Protein AF-A0A2X3KKK7-F1 (afdb_monomer)

Radius of gyration: 32.78 Å; Cα contacts (8 Å, |Δi|>4): 270; chains: 1; bounding box: 48×43×128 Å

Solvent-accessible surface area (backbone atoms only — not comparable to full-atom values): 9686 Å² total; per-residue (Å²): 120,70,67,61,58,52,52,48,53,51,52,54,58,62,66,68,68,69,80,82,68,62,16,42,80,75,47,79,47,76,49,66,32,59,56,42,27,38,41,38,37,32,24,51,40,74,70,54,68,51,72,47,74,81,45,59,38,30,39,38,38,39,32,42,29,73,78,80,76,85,75,61,64,41,78,51,80,80,80,34,28,47,37,33,39,30,76,43,80,49,92,48,93,51,28,36,25,39,32,41,36,36,69,49,48,48,51,76,46,75,44,82,46,73,60,89,77,38,26,35,40,39,36,40,34,36,46,75,63,80,78,77,78,78,78,78,80,80,76,77,77,73,79,79,81,80,79,87,81,84,88,87,79,92,81,89,84,90,81,89,135

Nearest PDB structures (foldseek):
  3jc8-assembly1_Qa  TM=6.483E-01  e=7.050E-03  Myxococcus xanthus DK 1622
  8ojh-assembly1_B  TM=1.768E-01  e=1.386E+00  Homo sapiens
  5hxb-assembly2_C  TM=1.717E-01  e=1.621E+00  Homo sapiens
  9dqd-assembly1_A  TM=1.739E-01  e=1.998E+00  Homo sapiens
  8u15-assembly1_A  TM=1.816E-01  e=4.378E+00  Homo sapiens

pLDDT: mean 80.87, std 17.12, range [36.28, 96.44]

Foldseek 3Di:
DVVVVVVVVVVVVVVPPDPPDAWDWDDWDWDWALFKIKIKTKTQADKDKDKDDPDLFKIKIKTQAADDDPPPFDADDDRTQWGTKHWDDHPDRRITMIMTGGPAGWDWDWDWDDDPRMIMIMIMIGHPDDDDPPDDPPPPPPPPPDDDDDDDDDDDDDDDD

Organism: Escherichia coli (NCBI:txid562)

Structure (mmCIF, N/CA/C/O backbone):
data_AF-A0A2X3KKK7-F1
#
_entry.id   AF-A0A2X3KKK7-F1
#
loop_
_atom_site.group_PDB
_atom_site.id
_atom_site.type_symbol
_atom_site.label_atom_id
_atom_site.label_alt_id
_atom_site.label_comp_id
_atom_site.label_asym_id
_atom_site.label_entity_id
_atom_site.label_seq_id
_atom_site.pdbx_PDB_ins_code
_atom_site.Cartn_x
_atom_site.Cartn_y
_atom_site.Cartn_z
_atom_site.occupancy
_atom_site.B_iso_or_equiv
_atom_site.auth_seq_id
_atom_site.auth_comp_id
_atom_site.auth_asym_id
_atom_site.auth_atom_id
_atom_site.pdbx_PDB_model_num
ATOM 1 N N . MET A 1 1 ? 35.515 6.451 -47.387 1.00 58.66 1 MET A N 1
ATOM 2 C CA . MET A 1 1 ? 35.405 7.059 -46.036 1.00 58.66 1 MET A CA 1
ATOM 3 C C . MET A 1 1 ? 34.060 6.780 -45.343 1.00 58.66 1 MET A C 1
ATOM 5 O O . MET A 1 1 ? 34.062 6.474 -44.158 1.00 58.66 1 MET A O 1
ATOM 9 N N . MET A 1 2 ? 32.928 6.824 -46.064 1.00 58.50 2 MET A N 1
ATOM 10 C CA . MET A 1 2 ? 31.555 6.777 -45.510 1.00 58.50 2 MET A CA 1
ATOM 11 C C . MET A 1 2 ? 31.210 5.557 -44.626 1.00 58.50 2 MET A C 1
ATOM 13 O O . MET A 1 2 ? 30.468 5.685 -43.657 1.00 58.50 2 MET A O 1
ATOM 17 N N . TYR A 1 3 ? 31.771 4.378 -44.912 1.00 58.69 3 TYR A N 1
ATOM 18 C CA . TYR A 1 3 ? 31.469 3.141 -44.177 1.00 58.69 3 TYR A CA 1
ATOM 19 C C . TYR A 1 3 ? 32.027 3.109 -42.747 1.00 58.69 3 TYR A C 1
ATOM 21 O O . TYR A 1 3 ? 31.454 2.449 -41.887 1.00 58.69 3 TYR A O 1
ATOM 29 N N . ARG A 1 4 ? 33.106 3.853 -42.461 1.00 62.50 4 ARG A N 1
ATOM 30 C CA . ARG A 1 4 ? 33.692 3.908 -41.110 1.00 62.50 4 ARG A CA 1
ATOM 31 C C . ARG A 1 4 ? 32.858 4.757 -40.156 1.00 62.50 4 ARG A C 1
ATOM 33 O O . ARG A 1 4 ? 32.626 4.340 -39.030 1.00 62.50 4 ARG A O 1
ATOM 40 N N . ILE A 1 5 ? 32.325 5.873 -40.652 1.00 67.56 5 ILE A N 1
ATOM 41 C CA . ILE A 1 5 ? 31.393 6.736 -39.913 1.00 67.56 5 ILE A CA 1
ATOM 42 C C . ILE A 1 5 ? 30.062 6.008 -39.690 1.00 67.56 5 ILE A C 1
ATOM 44 O O . ILE A 1 5 ? 29.510 6.056 -38.595 1.00 67.56 5 ILE A O 1
ATOM 48 N N . ARG A 1 6 ? 29.576 5.264 -40.695 1.00 63.09 6 ARG A N 1
ATOM 49 C CA . ARG A 1 6 ? 28.338 4.480 -40.576 1.00 63.09 6 ARG A CA 1
ATOM 50 C C . ARG A 1 6 ? 28.458 3.338 -39.559 1.00 63.09 6 ARG A C 1
ATOM 52 O O . ARG A 1 6 ? 27.537 3.150 -38.776 1.00 63.09 6 ARG A O 1
ATOM 59 N N . ASN A 1 7 ? 29.596 2.640 -39.506 1.00 64.75 7 ASN A N 1
ATOM 60 C CA . ASN A 1 7 ? 29.854 1.637 -38.464 1.00 64.75 7 ASN A CA 1
ATOM 61 C C . ASN A 1 7 ? 29.963 2.252 -37.065 1.00 64.75 7 ASN A C 1
ATOM 63 O O . ASN A 1 7 ? 29.501 1.648 -36.104 1.00 64.75 7 ASN A O 1
ATOM 67 N N . TRP A 1 8 ? 30.557 3.442 -36.947 1.00 75.50 8 TRP A N 1
ATOM 68 C CA . TRP A 1 8 ? 30.652 4.139 -35.666 1.00 75.50 8 TRP A CA 1
ATOM 69 C C . TRP A 1 8 ? 29.281 4.579 -35.172 1.00 75.50 8 TRP A C 1
ATOM 71 O O . TRP A 1 8 ? 28.970 4.314 -34.024 1.00 75.50 8 TRP A O 1
ATOM 81 N N . LEU A 1 9 ? 28.435 5.134 -36.045 1.00 75.00 9 LEU A N 1
ATOM 82 C CA . LEU A 1 9 ? 27.058 5.511 -35.713 1.00 75.00 9 LEU A CA 1
ATOM 83 C C . LEU A 1 9 ? 26.212 4.322 -35.243 1.00 75.00 9 LEU A C 1
ATOM 85 O O . LEU A 1 9 ? 25.443 4.466 -34.300 1.00 75.00 9 LEU A O 1
ATOM 89 N N . VAL A 1 10 ? 26.361 3.147 -35.861 1.00 76.44 10 VAL A N 1
ATOM 90 C CA . VAL A 1 10 ? 25.667 1.925 -35.413 1.00 76.44 10 VAL A CA 1
ATOM 91 C C . VAL A 1 10 ? 26.209 1.448 -34.062 1.00 76.44 10 VAL A C 1
ATOM 93 O O . VAL A 1 10 ? 25.429 1.037 -33.207 1.00 76.44 10 VAL A O 1
ATOM 96 N N . ALA A 1 11 ? 27.522 1.550 -33.833 1.00 73.06 11 ALA A N 1
ATOM 97 C CA . ALA A 1 11 ? 28.133 1.199 -32.553 1.00 73.06 11 ALA A CA 1
ATOM 98 C C . ALA A 1 11 ? 27.695 2.142 -31.417 1.00 73.06 11 ALA A C 1
ATOM 100 O O . ALA A 1 11 ? 27.370 1.661 -30.334 1.00 73.06 11 ALA A O 1
ATOM 101 N N . THR A 1 12 ? 27.613 3.459 -31.652 1.00 71.81 12 THR A N 1
ATOM 102 C CA . THR A 1 12 ? 27.050 4.394 -30.664 1.00 71.81 12 THR A CA 1
ATOM 103 C C . THR A 1 12 ? 25.557 4.170 -30.464 1.00 71.81 12 THR A C 1
ATOM 105 O O . THR A 1 12 ? 25.108 4.181 -29.325 1.00 71.81 12 THR A O 1
ATOM 108 N N . LEU A 1 13 ? 24.787 3.907 -31.524 1.00 74.50 13 LEU A N 1
ATOM 109 C CA . LEU A 1 13 ? 23.347 3.654 -31.413 1.00 74.50 13 LEU A CA 1
ATOM 110 C C . LEU A 1 13 ? 23.035 2.396 -30.583 1.00 74.50 13 LEU A C 1
ATOM 112 O O . LEU A 1 13 ? 22.111 2.420 -29.778 1.00 74.50 13 LEU A O 1
ATOM 116 N N . LEU A 1 14 ? 23.834 1.331 -30.720 1.00 69.31 14 LEU A N 1
ATOM 117 C CA . LEU A 1 14 ? 23.723 0.125 -29.889 1.00 69.31 14 LEU A CA 1
ATOM 118 C C . LEU A 1 14 ? 24.164 0.364 -28.435 1.00 69.31 14 LEU A C 1
ATOM 120 O O . LEU A 1 14 ? 23.621 -0.268 -27.532 1.00 69.31 14 LEU A O 1
ATOM 124 N N . LEU A 1 15 ? 25.096 1.296 -28.189 1.00 66.62 15 LEU A N 1
ATOM 125 C CA . LEU A 1 15 ? 25.508 1.683 -26.833 1.00 66.62 15 LEU A CA 1
ATOM 126 C C . LEU A 1 15 ? 24.421 2.460 -26.066 1.00 66.62 15 LEU A C 1
ATO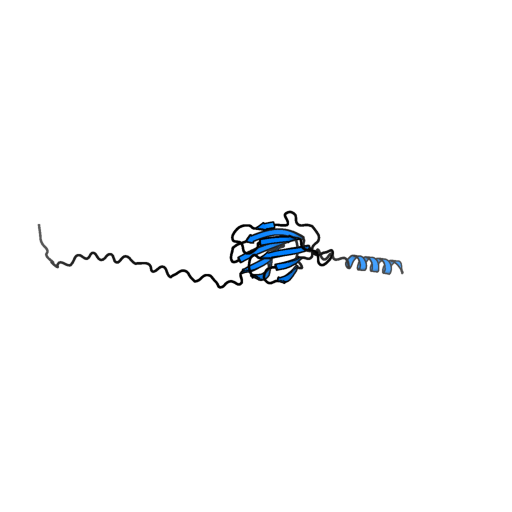M 128 O O . LEU A 1 15 ? 24.456 2.485 -24.839 1.00 66.62 15 LEU A O 1
ATOM 132 N N . LEU A 1 16 ? 23.467 3.094 -26.762 1.00 65.19 16 LEU A N 1
ATOM 133 C CA . LEU A 1 16 ? 22.387 3.871 -26.137 1.00 65.19 16 LEU A CA 1
ATOM 134 C C . LEU A 1 16 ? 21.226 3.012 -25.608 1.00 65.19 16 LEU A C 1
ATOM 136 O O . LEU A 1 16 ? 20.363 3.529 -24.901 1.00 65.19 16 LEU A O 1
ATOM 140 N N . CYS A 1 17 ? 21.187 1.714 -25.914 1.00 58.25 17 CYS A N 1
ATOM 141 C CA . CYS A 1 17 ? 20.160 0.815 -25.396 1.00 58.25 17 CYS A CA 1
ATOM 142 C C . CYS A 1 17 ? 20.598 0.200 -24.062 1.00 58.25 17 CYS A C 1
ATOM 144 O O . CYS A 1 17 ? 20.847 -1.000 -23.979 1.00 58.25 17 CYS A O 1
ATOM 146 N N . THR A 1 18 ? 20.675 1.003 -22.999 1.00 61.00 18 THR A N 1
ATOM 147 C CA . THR A 1 18 ? 20.629 0.446 -21.644 1.00 61.00 18 THR A CA 1
ATOM 148 C C . THR A 1 18 ? 19.163 0.183 -21.295 1.00 61.00 18 THR A C 1
ATOM 150 O O . THR A 1 18 ? 18.377 1.127 -21.189 1.00 61.00 18 THR A O 1
ATOM 153 N N . PRO A 1 19 ? 18.726 -1.081 -21.143 1.00 56.56 19 PRO A N 1
ATOM 154 C CA . PRO A 1 19 ? 17.409 -1.334 -20.592 1.00 56.56 19 PRO A CA 1
ATOM 155 C C . PRO A 1 19 ? 17.421 -0.856 -19.139 1.00 56.56 19 PRO A C 1
ATOM 157 O O . PRO A 1 19 ? 18.054 -1.463 -18.276 1.00 56.56 19 PRO A O 1
ATOM 160 N N . VAL A 1 20 ? 16.721 0.242 -18.854 1.00 62.59 20 VAL A N 1
ATOM 161 C CA . VAL A 1 20 ? 16.245 0.508 -17.495 1.00 62.59 20 VAL A CA 1
ATOM 162 C C . VAL A 1 20 ? 15.220 -0.584 -17.212 1.00 62.59 20 VAL A C 1
ATOM 164 O O . VAL A 1 20 ? 14.082 -0.520 -17.671 1.00 62.59 20 VAL A O 1
ATOM 167 N N . GLY A 1 21 ? 15.660 -1.657 -16.556 1.00 64.44 21 GLY A N 1
ATOM 168 C CA . GLY A 1 21 ? 14.772 -2.735 -16.147 1.00 64.44 21 GLY A CA 1
ATOM 169 C C . GLY A 1 21 ? 13.753 -2.191 -15.153 1.00 64.44 21 GLY A C 1
ATOM 170 O O . GLY A 1 21 ? 14.135 -1.698 -14.094 1.00 64.44 21 GLY A O 1
ATOM 171 N N . ALA A 1 22 ? 12.466 -2.264 -15.492 1.00 74.88 22 ALA A N 1
ATOM 172 C CA . ALA A 1 22 ? 11.405 -2.024 -14.523 1.00 74.88 22 ALA A CA 1
ATOM 173 C C . ALA A 1 22 ? 11.499 -3.087 -13.420 1.00 74.88 22 ALA A C 1
ATOM 175 O O . ALA A 1 22 ? 11.690 -4.272 -13.714 1.00 74.88 22 ALA A O 1
ATOM 176 N N . ALA A 1 23 ? 11.380 -2.681 -12.157 1.00 88.50 23 ALA A N 1
ATOM 177 C CA . ALA A 1 23 ? 11.392 -3.642 -11.066 1.00 88.50 23 ALA A CA 1
ATOM 178 C C . ALA A 1 23 ? 10.215 -4.605 -11.186 1.00 88.50 23 ALA A C 1
ATOM 180 O O . ALA A 1 23 ? 9.088 -4.205 -11.478 1.00 88.50 23 ALA A O 1
ATOM 181 N N . THR A 1 24 ? 10.474 -5.882 -10.938 1.00 88.25 24 THR A N 1
ATOM 182 C CA . THR A 1 24 ? 9.451 -6.924 -11.028 1.00 88.25 24 THR A CA 1
ATOM 183 C C . THR A 1 24 ? 8.952 -7.252 -9.631 1.00 88.25 24 THR A C 1
ATOM 185 O O . THR A 1 24 ? 9.746 -7.640 -8.773 1.00 88.25 24 THR A O 1
ATOM 188 N N . LEU A 1 25 ? 7.653 -7.099 -9.370 1.00 89.56 25 LEU A N 1
ATOM 189 C CA . LEU A 1 25 ? 7.057 -7.539 -8.111 1.00 89.56 25 LEU A CA 1
ATOM 190 C C . LEU A 1 25 ? 7.076 -9.064 -8.044 1.00 89.56 25 LEU A C 1
ATOM 192 O O . LEU A 1 25 ? 6.620 -9.748 -8.956 1.00 89.56 25 LEU A O 1
ATOM 196 N N . SER A 1 26 ? 7.603 -9.575 -6.942 1.00 89.50 26 SER A N 1
ATOM 197 C CA . SER A 1 26 ? 7.800 -11.003 -6.696 1.00 89.50 26 SER A CA 1
ATOM 198 C C . SER A 1 26 ? 6.906 -11.535 -5.583 1.00 89.50 26 SER A C 1
ATOM 200 O O . SER A 1 26 ? 6.491 -12.687 -5.647 1.00 89.50 26 SER A O 1
ATOM 202 N N . ASP A 1 27 ? 6.584 -10.708 -4.585 1.00 89.62 27 ASP A N 1
ATOM 203 C CA . ASP A 1 27 ? 5.800 -11.133 -3.426 1.00 89.62 27 ASP A CA 1
ATOM 204 C C . ASP A 1 27 ? 5.005 -9.974 -2.814 1.00 89.62 27 ASP A C 1
ATOM 206 O O . ASP A 1 27 ? 5.408 -8.807 -2.893 1.00 89.62 27 ASP A O 1
ATOM 210 N N . ILE A 1 28 ? 3.874 -10.316 -2.193 1.00 90.44 28 ILE A N 1
ATOM 211 C CA . ILE A 1 28 ? 2.994 -9.396 -1.470 1.00 90.44 28 ILE A CA 1
ATOM 212 C C . ILE A 1 28 ? 2.639 -10.037 -0.136 1.00 90.44 28 ILE A C 1
ATOM 214 O O . ILE A 1 28 ? 1.823 -10.955 -0.072 1.00 90.44 28 ILE A O 1
ATOM 218 N N . GLN A 1 29 ? 3.179 -9.496 0.948 1.00 93.25 29 GLN A N 1
ATOM 219 C CA . GLN A 1 29 ? 2.805 -9.912 2.295 1.00 93.25 29 GLN A CA 1
ATOM 220 C C . GLN A 1 29 ? 1.907 -8.870 2.921 1.00 93.25 29 GLN A C 1
ATOM 222 O O . GLN A 1 29 ? 2.228 -7.682 2.934 1.00 93.25 29 GLN A O 1
ATOM 227 N N . VAL A 1 30 ? 0.792 -9.317 3.483 1.00 94.12 30 VAL A N 1
ATOM 228 C CA . VAL A 1 30 ? -0.142 -8.436 4.172 1.00 94.12 30 VAL A CA 1
ATOM 229 C C . VAL A 1 30 ? -0.292 -8.907 5.607 1.00 94.12 30 VAL A C 1
ATOM 231 O O . VAL A 1 30 ? -0.802 -9.991 5.865 1.00 94.12 30 VAL A O 1
ATOM 234 N N . SER A 1 31 ? 0.142 -8.067 6.540 1.00 95.12 31 SER A N 1
ATOM 235 C CA . SER A 1 31 ? -0.199 -8.170 7.954 1.00 95.12 31 SER A CA 1
ATOM 236 C C . SER A 1 31 ? -1.261 -7.123 8.248 1.00 95.12 31 SER A C 1
ATOM 238 O O . SER A 1 31 ? -1.054 -5.939 7.992 1.00 95.12 31 SER A O 1
ATOM 240 N N . ASN A 1 32 ? -2.422 -7.543 8.726 1.00 95.44 32 ASN A N 1
ATOM 241 C CA . ASN A 1 32 ? -3.574 -6.671 8.895 1.00 95.44 32 ASN A CA 1
ATOM 242 C C . ASN A 1 32 ? -4.085 -6.830 10.323 1.00 95.44 32 ASN A C 1
ATOM 244 O O . ASN A 1 32 ? -4.627 -7.875 10.664 1.00 95.44 32 ASN A O 1
ATOM 248 N N . GLY A 1 33 ? -3.821 -5.836 11.165 1.00 94.94 33 GLY A N 1
ATOM 249 C CA . GLY A 1 33 ? -4.374 -5.734 12.509 1.00 94.94 33 GLY A CA 1
ATOM 250 C C . GLY A 1 33 ? -5.492 -4.699 12.563 1.00 94.94 33 GLY A C 1
ATOM 251 O O . GLY A 1 33 ? -5.798 -4.036 11.574 1.00 94.94 33 GLY A O 1
ATOM 252 N N . ASN A 1 34 ? -6.084 -4.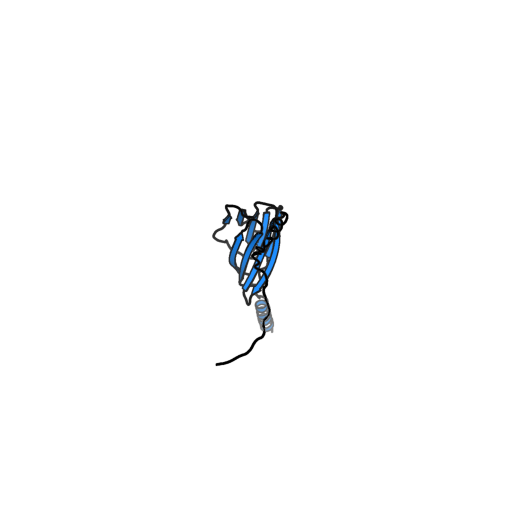520 13.741 1.00 92.88 34 ASN A N 1
ATOM 253 C CA . ASN A 1 34 ? -7.143 -3.533 13.965 1.00 92.88 34 ASN A CA 1
ATOM 254 C C . ASN A 1 34 ? -6.636 -2.080 13.983 1.00 92.88 34 ASN A C 1
ATOM 256 O O . ASN A 1 34 ? -7.362 -1.201 13.558 1.00 92.88 34 ASN A O 1
ATOM 260 N N . GLN A 1 35 ? -5.408 -1.821 14.445 1.00 92.31 35 GLN A N 1
ATOM 261 C CA . GLN A 1 35 ? -4.840 -0.464 14.548 1.00 92.31 35 GLN A CA 1
ATOM 262 C C . GLN A 1 35 ? -3.741 -0.176 13.528 1.00 92.31 35 GLN A C 1
ATOM 264 O O . GLN A 1 35 ? -3.438 0.981 13.239 1.00 92.31 35 GLN A O 1
ATOM 269 N N . GLN A 1 36 ? -3.116 -1.225 13.002 1.00 95.00 36 GLN A N 1
ATOM 270 C CA . GLN A 1 36 ? -2.039 -1.108 12.038 1.00 95.00 36 GLN A CA 1
ATOM 271 C C . GLN A 1 36 ? -2.164 -2.209 10.996 1.00 95.00 36 GLN A C 1
ATOM 273 O O . GLN A 1 36 ? -2.365 -3.376 11.332 1.00 95.00 36 GLN A O 1
ATOM 278 N N . ALA A 1 37 ? -1.980 -1.841 9.736 1.00 96.00 37 ALA A N 1
ATOM 279 C CA . ALA A 1 37 ? -1.784 -2.777 8.646 1.00 96.00 37 ALA A CA 1
ATOM 280 C C . ALA A 1 37 ? -0.434 -2.511 7.980 1.00 96.00 37 ALA A C 1
ATOM 282 O O . ALA A 1 37 ? -0.052 -1.365 7.749 1.00 96.00 37 ALA A O 1
ATOM 283 N N . ARG A 1 38 ? 0.294 -3.575 7.662 1.00 96.44 38 ARG A N 1
ATOM 284 C CA . ARG A 1 38 ? 1.559 -3.534 6.941 1.00 96.44 38 ARG A CA 1
ATOM 285 C C . ARG A 1 38 ? 1.448 -4.369 5.673 1.00 96.44 38 ARG A C 1
ATOM 287 O O . ARG A 1 38 ? 1.262 -5.580 5.737 1.00 96.44 38 ARG A O 1
ATOM 294 N N . ILE A 1 39 ? 1.624 -3.719 4.531 1.00 94.94 39 ILE A N 1
ATOM 295 C CA . ILE A 1 39 ? 1.692 -4.345 3.213 1.00 94.94 39 ILE A CA 1
ATOM 296 C C . ILE A 1 39 ? 3.152 -4.276 2.765 1.00 94.94 39 ILE A C 1
ATOM 298 O O . ILE A 1 39 ? 3.696 -3.195 2.560 1.00 94.94 39 ILE A O 1
ATOM 302 N N . THR A 1 40 ? 3.806 -5.425 2.660 1.00 95.00 40 THR A N 1
ATOM 303 C CA . THR A 1 40 ? 5.199 -5.539 2.224 1.00 95.00 40 THR A CA 1
ATOM 304 C C . THR A 1 40 ? 5.216 -6.056 0.800 1.00 95.00 40 THR A C 1
ATOM 306 O O . THR A 1 40 ? 4.712 -7.141 0.529 1.00 95.00 40 THR A O 1
ATOM 309 N N . LEU A 1 41 ? 5.787 -5.269 -0.102 1.00 93.44 41 LEU A N 1
ATOM 310 C CA . LEU A 1 41 ? 5.938 -5.621 -1.506 1.00 93.44 41 LEU A CA 1
ATOM 311 C C . LEU A 1 41 ? 7.404 -5.896 -1.795 1.00 93.44 41 LEU A C 1
ATOM 313 O O . LEU A 1 41 ? 8.236 -5.022 -1.547 1.00 93.44 41 LEU A O 1
ATOM 317 N N . SER A 1 42 ? 7.710 -7.077 -2.318 1.00 93.75 42 SER A N 1
ATOM 318 C CA . SER A 1 42 ? 9.080 -7.490 -2.634 1.00 93.75 42 SER A CA 1
ATOM 319 C C . SER A 1 42 ? 9.334 -7.399 -4.129 1.00 93.75 42 SER A C 1
ATOM 321 O O . SER A 1 42 ? 8.533 -7.870 -4.935 1.00 93.75 42 SER A O 1
ATOM 323 N N . PHE A 1 43 ? 10.476 -6.843 -4.508 1.00 93.06 43 PHE A N 1
ATOM 324 C CA . PHE A 1 43 ? 10.834 -6.523 -5.879 1.00 93.06 43 PHE A CA 1
ATOM 325 C C . PHE A 1 43 ? 12.212 -7.062 -6.247 1.00 93.06 43 PHE A C 1
ATOM 327 O O . PHE A 1 43 ? 13.159 -7.004 -5.456 1.00 93.06 43 PHE A O 1
ATOM 334 N N . ILE A 1 44 ? 12.313 -7.523 -7.491 1.00 91.50 44 ILE A N 1
ATOM 335 C CA . ILE A 1 44 ? 13.569 -7.807 -8.176 1.00 91.50 44 ILE A CA 1
ATOM 336 C C . ILE A 1 44 ? 13.935 -6.546 -8.967 1.00 91.50 44 ILE A C 1
ATOM 338 O O . ILE A 1 44 ? 13.228 -6.179 -9.905 1.00 91.50 44 ILE A O 1
ATOM 342 N N . GLY A 1 45 ? 15.019 -5.874 -8.572 1.00 90.50 45 GLY A N 1
ATOM 343 C CA . GLY A 1 45 ? 15.388 -4.547 -9.083 1.00 90.50 45 GLY A CA 1
ATOM 344 C C . GLY A 1 45 ? 14.764 -3.395 -8.286 1.00 90.50 45 GLY A C 1
ATOM 345 O O . GLY A 1 45 ? 13.893 -3.617 -7.447 1.00 90.50 45 GLY A O 1
ATOM 346 N N . ASP A 1 46 ? 15.242 -2.169 -8.518 1.00 91.00 46 ASP A N 1
ATOM 347 C CA . ASP A 1 46 ? 14.812 -0.981 -7.768 1.00 91.00 46 ASP A CA 1
ATOM 348 C C . ASP A 1 46 ? 13.435 -0.478 -8.242 1.00 91.00 46 ASP A C 1
ATOM 350 O O . ASP A 1 46 ? 13.320 -0.037 -9.389 1.00 91.00 46 ASP A O 1
ATOM 354 N N . PRO A 1 47 ? 12.374 -0.543 -7.414 1.00 92.19 47 PRO A N 1
ATOM 355 C CA . PRO A 1 47 ? 11.038 -0.153 -7.837 1.00 92.19 47 PRO A CA 1
ATOM 356 C C . PRO A 1 47 ? 10.854 1.362 -7.860 1.00 92.19 47 PRO A C 1
ATOM 358 O O . PRO A 1 47 ? 11.152 2.064 -6.888 1.00 92.19 47 PRO A O 1
ATOM 361 N N . ASP A 1 48 ? 10.245 1.838 -8.944 1.00 92.88 48 ASP A N 1
ATOM 362 C CA . ASP A 1 48 ? 9.580 3.136 -8.990 1.00 92.88 48 ASP A CA 1
ATOM 363 C C . ASP A 1 48 ? 8.112 2.948 -8.579 1.00 92.88 48 ASP A C 1
ATOM 365 O O . ASP A 1 48 ? 7.368 2.143 -9.152 1.00 92.88 48 ASP A O 1
ATOM 369 N N . TYR A 1 49 ? 7.716 3.642 -7.516 1.00 93.06 49 TYR A N 1
ATOM 370 C CA . TYR A 1 49 ? 6.389 3.553 -6.931 1.00 93.06 49 TYR A CA 1
ATOM 371 C C . TYR A 1 49 ? 5.943 4.913 -6.401 1.00 93.06 49 TYR A C 1
ATOM 373 O O . TYR A 1 49 ? 6.742 5.736 -5.953 1.00 93.06 49 TYR A O 1
ATOM 381 N N . ALA A 1 50 ? 4.632 5.113 -6.371 1.00 93.88 50 ALA A N 1
ATOM 382 C CA . ALA A 1 50 ? 3.998 6.267 -5.762 1.00 93.88 50 ALA A CA 1
ATOM 383 C C . ALA A 1 50 ? 2.728 5.829 -5.039 1.00 93.88 50 ALA A C 1
ATOM 385 O O . ALA A 1 50 ? 2.046 4.901 -5.462 1.00 93.88 50 ALA A O 1
ATOM 386 N N . PHE A 1 51 ? 2.368 6.519 -3.963 1.00 93.62 51 PHE A N 1
ATOM 387 C CA . PHE A 1 51 ? 1.067 6.331 -3.334 1.00 93.62 51 PHE A CA 1
ATOM 388 C C . PHE A 1 51 ? 0.324 7.653 -3.233 1.00 93.62 51 PHE A C 1
ATOM 390 O O . PHE A 1 51 ? 0.917 8.727 -3.170 1.00 93.62 51 PHE A O 1
ATOM 397 N N . SER A 1 52 ? -1.000 7.568 -3.243 1.00 93.75 52 SER A N 1
ATOM 398 C CA . SER A 1 52 ? -1.883 8.721 -3.123 1.00 93.75 52 SER A CA 1
ATOM 399 C C . SER A 1 52 ? -3.109 8.360 -2.300 1.00 93.75 52 SER A C 1
ATOM 401 O O . SER A 1 52 ? -3.627 7.244 -2.370 1.00 93.75 52 SER A O 1
ATOM 403 N N . HIS A 1 53 ? -3.579 9.307 -1.497 1.00 93.38 53 HIS A N 1
ATOM 404 C CA . HIS A 1 53 ? -4.818 9.145 -0.744 1.00 93.38 53 HIS A CA 1
ATOM 405 C C . HIS A 1 53 ? -5.967 9.622 -1.620 1.00 93.38 53 HIS A C 1
ATOM 407 O O . HIS A 1 53 ? -6.026 10.794 -1.976 1.00 93.38 53 HIS A O 1
ATOM 413 N N . GLN A 1 54 ? -6.874 8.715 -1.980 1.00 91.50 54 GLN A N 1
ATOM 414 C CA . GLN A 1 54 ? -8.127 9.105 -2.635 1.00 91.50 54 GLN A CA 1
ATOM 415 C C . GLN A 1 54 ? -9.137 9.621 -1.608 1.00 91.50 54 GLN A C 1
ATOM 417 O O . GLN A 1 54 ? -9.954 10.485 -1.903 1.00 91.50 54 GLN A O 1
ATOM 422 N N . SER A 1 55 ? -9.077 9.084 -0.391 1.00 92.75 55 SER A N 1
ATOM 423 C CA . SER A 1 55 ? -9.849 9.533 0.762 1.00 92.75 55 SER A CA 1
ATOM 424 C C . SER A 1 55 ? -9.111 9.136 2.042 1.00 92.75 55 SER A C 1
ATOM 426 O O . SER A 1 55 ? -8.137 8.384 1.992 1.00 92.75 55 SER A O 1
ATOM 428 N N . LYS A 1 56 ? -9.617 9.548 3.212 1.00 91.31 56 LYS A N 1
ATOM 429 C CA . LYS A 1 56 ? -9.093 9.074 4.509 1.00 91.31 56 LYS A CA 1
ATOM 430 C C . LYS A 1 56 ? -9.187 7.551 4.694 1.00 91.31 56 LYS A C 1
ATOM 432 O O . LYS A 1 56 ? -8.562 7.023 5.606 1.00 91.31 56 LYS A O 1
ATOM 437 N N . ARG A 1 57 ? -9.975 6.858 3.861 1.00 94.94 57 ARG A N 1
ATOM 438 C CA . ARG A 1 57 ? -10.218 5.409 3.921 1.00 94.94 57 ARG A CA 1
ATOM 439 C C . ARG A 1 57 ? -9.817 4.672 2.646 1.00 94.94 57 ARG A C 1
ATOM 441 O O . ARG A 1 57 ? -10.163 3.507 2.475 1.00 94.94 57 ARG A O 1
ATOM 448 N N . THR A 1 58 ? -9.144 5.339 1.714 1.00 95.69 58 THR A N 1
ATOM 449 C CA . THR A 1 58 ? -8.795 4.731 0.431 1.00 95.69 58 THR A CA 1
ATOM 450 C C . THR A 1 58 ? -7.441 5.224 -0.025 1.00 95.69 58 THR A C 1
ATOM 452 O O . THR A 1 58 ? -7.245 6.415 -0.276 1.00 95.69 58 THR A O 1
ATOM 455 N N . VAL A 1 59 ? -6.522 4.283 -0.195 1.00 95.75 59 VAL A N 1
ATOM 456 C CA . VAL A 1 59 ? -5.143 4.552 -0.590 1.00 95.75 59 VAL A CA 1
ATOM 457 C C . VAL A 1 59 ? -4.894 3.850 -1.913 1.00 95.75 59 VAL A C 1
ATOM 459 O O . VAL A 1 59 ? -5.172 2.664 -2.061 1.00 95.75 59 VAL A O 1
ATOM 462 N N . ALA A 1 60 ? -4.409 4.592 -2.899 1.00 94.81 60 ALA A N 1
ATOM 463 C CA . ALA A 1 60 ? -3.938 4.037 -4.155 1.00 94.81 60 ALA A CA 1
ATOM 464 C C . ALA A 1 60 ? -2.421 3.922 -4.127 1.00 94.81 60 ALA A C 1
ATOM 466 O O . ALA A 1 60 ? -1.735 4.861 -3.730 1.00 94.81 60 ALA A O 1
ATOM 467 N N . LEU A 1 61 ? -1.927 2.789 -4.595 1.00 93.75 61 LEU A N 1
ATOM 468 C CA . LEU A 1 61 ? -0.524 2.493 -4.771 1.00 93.75 61 LEU A CA 1
ATOM 469 C C . LEU A 1 61 ? -0.273 2.199 -6.246 1.00 93.75 61 LEU A C 1
ATOM 471 O O . LEU A 1 61 ?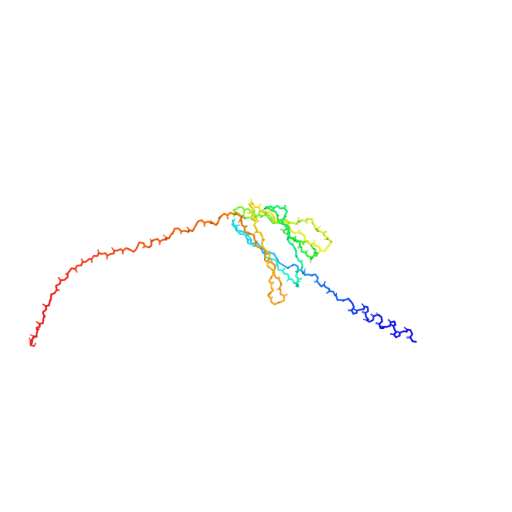 -0.812 1.244 -6.796 1.00 93.75 61 LEU A O 1
ATOM 475 N N . ASP A 1 62 ? 0.528 3.044 -6.871 1.00 93.25 62 ASP A N 1
ATOM 476 C CA . ASP A 1 62 ? 0.964 2.933 -8.251 1.00 93.25 62 ASP A CA 1
ATOM 477 C C . ASP A 1 62 ? 2.405 2.412 -8.272 1.00 93.25 62 ASP A C 1
ATOM 479 O O . ASP A 1 62 ? 3.268 2.917 -7.557 1.00 93.25 62 ASP A O 1
ATOM 483 N N . ILE A 1 63 ? 2.668 1.390 -9.079 1.00 92.31 63 ILE A N 1
ATOM 484 C CA . ILE A 1 63 ? 3.969 0.725 -9.177 1.00 92.31 63 ILE A CA 1
ATOM 485 C C . ILE A 1 63 ? 4.316 0.612 -10.655 1.00 92.31 63 ILE A C 1
ATOM 487 O O . ILE A 1 63 ? 3.516 0.073 -11.422 1.00 92.31 63 ILE A O 1
ATOM 491 N N . LYS A 1 64 ? 5.499 1.084 -11.056 1.00 91.38 64 LYS A N 1
ATOM 492 C CA . LYS A 1 64 ? 5.993 0.988 -12.435 1.00 91.38 64 LYS A CA 1
ATOM 493 C C . LYS A 1 64 ? 6.406 -0.443 -12.764 1.00 91.38 64 LYS A C 1
ATOM 495 O O . LYS A 1 64 ? 7.571 -0.814 -12.676 1.00 91.38 64 LYS A O 1
ATOM 500 N N . GLN A 1 65 ? 5.418 -1.248 -13.119 1.00 86.62 65 GLN A N 1
ATOM 501 C CA . GLN A 1 65 ? 5.581 -2.578 -13.677 1.00 86.62 65 GLN A CA 1
ATOM 502 C C . GLN A 1 65 ? 4.355 -2.944 -14.513 1.00 86.62 65 GLN A C 1
ATOM 504 O O . GLN A 1 65 ? 3.267 -2.389 -14.337 1.00 86.62 65 GLN A O 1
ATOM 509 N N . THR A 1 66 ? 4.521 -3.936 -15.382 1.00 76.75 66 THR A N 1
ATOM 510 C CA . THR A 1 66 ? 3.425 -4.537 -16.143 1.00 76.75 66 THR A CA 1
ATOM 511 C C . THR A 1 66 ? 3.047 -5.890 -15.559 1.00 76.75 66 THR A C 1
ATOM 513 O O . THR A 1 66 ? 3.884 -6.593 -14.997 1.00 76.75 66 THR A O 1
ATOM 516 N N . GLY A 1 67 ? 1.775 -6.260 -15.689 1.00 73.50 67 GLY A N 1
ATOM 517 C CA . GLY A 1 67 ? 1.281 -7.571 -15.281 1.00 73.50 67 GLY A CA 1
ATOM 518 C C . GLY A 1 67 ? 0.028 -7.507 -14.418 1.00 73.50 67 GLY A C 1
ATOM 519 O O . GLY A 1 67 ? -0.391 -6.451 -13.945 1.00 73.50 67 GLY A O 1
ATOM 520 N N . VAL A 1 68 ? -0.585 -8.674 -14.237 1.00 71.31 68 VAL A N 1
ATOM 521 C CA . VAL A 1 68 ? -1.755 -8.868 -13.379 1.00 71.31 68 VAL A CA 1
ATOM 522 C C . VAL A 1 68 ? -1.303 -9.638 -12.143 1.00 71.31 68 VAL A C 1
ATOM 524 O O . VAL A 1 68 ? -0.650 -10.671 -12.267 1.00 71.31 68 VAL A O 1
ATOM 527 N N . ILE A 1 69 ? -1.659 -9.151 -10.954 1.00 80.00 69 ILE A N 1
ATOM 528 C CA . ILE A 1 69 ? -1.467 -9.908 -9.713 1.00 80.00 69 ILE A CA 1
ATOM 529 C C . ILE A 1 69 ? -2.608 -10.909 -9.580 1.00 80.00 69 ILE A C 1
ATOM 531 O O . ILE A 1 69 ? -3.784 -10.540 -9.585 1.00 80.00 69 ILE A O 1
ATOM 535 N N . GLN A 1 70 ? -2.248 -12.177 -9.436 1.00 78.12 70 GLN A N 1
ATOM 536 C CA . GLN A 1 70 ? -3.200 -13.237 -9.138 1.00 78.12 70 GLN A CA 1
ATOM 537 C C . GLN A 1 70 ? -3.611 -13.169 -7.661 1.00 78.12 70 GLN A C 1
ATOM 539 O O . GLN A 1 70 ? -2.797 -12.852 -6.798 1.00 78.12 70 GLN A O 1
ATOM 544 N N . GLY A 1 71 ? -4.880 -13.456 -7.366 1.00 79.88 71 GLY A N 1
ATOM 545 C CA . GLY A 1 71 ? -5.399 -13.438 -5.991 1.00 79.88 71 GLY A CA 1
ATOM 546 C C . GLY A 1 71 ? -5.970 -12.095 -5.521 1.00 79.88 71 GLY A C 1
ATOM 547 O O . GLY A 1 71 ? -6.337 -11.972 -4.356 1.00 79.88 71 GLY A O 1
ATOM 548 N N . LEU A 1 72 ? -6.089 -11.100 -6.408 1.00 87.19 72 LEU A N 1
ATOM 549 C CA . LEU A 1 72 ? -6.888 -9.898 -6.154 1.00 87.19 72 LEU A CA 1
ATOM 550 C C . LEU A 1 72 ? -8.322 -10.061 -6.701 1.00 87.19 72 LEU A C 1
ATOM 552 O O . LEU A 1 72 ? -8.491 -10.632 -7.779 1.00 87.19 72 LEU A O 1
ATOM 556 N N . PRO A 1 73 ? -9.350 -9.522 -6.017 1.00 89.88 73 PRO A N 1
ATOM 557 C CA . PRO A 1 73 ? -9.259 -8.767 -4.771 1.00 89.88 73 PRO A CA 1
ATOM 558 C C . PRO A 1 73 ? -9.009 -9.668 -3.556 1.00 89.88 73 PRO A C 1
ATOM 560 O O . PRO A 1 73 ? -9.619 -10.723 -3.409 1.00 89.88 73 PRO A O 1
ATOM 563 N N . LEU A 1 74 ? -8.154 -9.201 -2.650 1.00 92.31 74 LEU A N 1
ATOM 564 C CA . LEU A 1 74 ? -7.949 -9.820 -1.351 1.00 92.31 74 LEU A CA 1
ATOM 565 C C . LEU A 1 74 ? -8.880 -9.148 -0.343 1.00 92.31 74 LEU A C 1
ATOM 567 O O . LEU A 1 74 ? -8.739 -7.957 -0.056 1.00 92.31 74 LEU A O 1
ATOM 571 N N . LEU A 1 75 ? -9.852 -9.905 0.157 1.00 94.12 75 LEU A N 1
ATOM 572 C CA . LEU A 1 75 ? -10.843 -9.436 1.121 1.00 94.12 75 LEU A CA 1
ATOM 573 C C . LEU A 1 75 ? -10.436 -9.853 2.530 1.00 94.12 75 LEU A C 1
ATOM 575 O O . LEU A 1 75 ? -10.100 -11.010 2.773 1.00 94.12 75 LEU A O 1
ATOM 579 N N . PHE A 1 76 ? -10.528 -8.920 3.469 1.00 93.56 76 PHE A N 1
ATOM 580 C CA . PHE A 1 76 ? -10.251 -9.170 4.875 1.00 93.56 76 PHE A CA 1
ATOM 581 C C . PHE A 1 76 ? -11.546 -9.052 5.669 1.00 93.56 76 PHE A C 1
ATOM 583 O O . PHE A 1 76 ? -12.293 -8.085 5.535 1.00 93.56 76 PHE A O 1
ATOM 590 N N . SER A 1 77 ? -11.811 -10.056 6.497 1.00 89.31 77 SER A N 1
ATOM 591 C CA . SER A 1 77 ? -12.971 -10.095 7.391 1.00 89.31 77 SER A CA 1
ATOM 592 C C . SER A 1 77 ? -12.519 -10.003 8.846 1.00 89.31 77 SER A C 1
ATOM 594 O O . SER A 1 77 ? -11.351 -10.243 9.148 1.00 89.31 77 SER A O 1
ATOM 596 N N . GLY A 1 78 ? -13.435 -9.664 9.752 1.00 90.06 78 GLY A N 1
ATOM 597 C CA . GLY A 1 78 ? -13.135 -9.485 11.175 1.00 90.06 78 GLY A CA 1
ATOM 598 C C . GLY A 1 78 ? -12.655 -8.073 11.523 1.00 90.06 78 GLY A C 1
ATOM 599 O O . GLY A 1 78 ? -12.903 -7.118 10.789 1.00 90.06 78 GLY A O 1
ATOM 600 N N . ASN A 1 79 ? -11.986 -7.944 12.669 1.00 90.69 79 ASN A N 1
ATOM 601 C CA . ASN A 1 79 ? -11.547 -6.659 13.218 1.00 90.69 79 ASN A CA 1
ATOM 602 C C . ASN A 1 79 ? -10.190 -6.247 12.633 1.00 90.69 79 ASN A C 1
ATOM 604 O O . ASN A 1 79 ? -9.157 -6.417 13.274 1.00 90.69 79 ASN A O 1
ATOM 608 N N . ASN A 1 80 ? -10.213 -5.723 11.410 1.00 94.38 80 ASN A N 1
ATOM 609 C CA . ASN A 1 80 ? -9.032 -5.340 10.644 1.00 94.38 80 ASN A CA 1
ATOM 610 C C . ASN A 1 80 ? -9.125 -3.894 10.144 1.00 94.38 80 ASN A C 1
ATOM 612 O O . ASN A 1 80 ? -10.216 -3.412 9.834 1.00 94.38 80 ASN A O 1
ATOM 616 N N . LEU A 1 81 ? -7.981 -3.225 10.010 1.00 94.81 81 LEU A N 1
ATOM 617 C CA . LEU A 1 81 ? -7.890 -1.861 9.490 1.00 94.81 81 LEU A CA 1
ATOM 618 C C . LEU A 1 81 ? -8.076 -1.822 7.969 1.00 94.81 81 LEU A C 1
ATOM 620 O O . LEU A 1 81 ? -8.751 -0.940 7.444 1.00 94.81 81 LEU A O 1
ATOM 624 N N . VAL A 1 82 ? -7.503 -2.783 7.240 1.00 96.31 82 VAL A N 1
ATOM 625 C CA . VAL A 1 82 ? -7.717 -2.923 5.793 1.00 96.31 82 VAL A CA 1
ATOM 626 C C . VAL A 1 82 ? -8.917 -3.830 5.555 1.00 96.31 82 VAL A C 1
ATOM 628 O O . VAL A 1 82 ? -8.962 -4.950 6.056 1.00 96.31 82 VAL A O 1
ATOM 631 N N . LYS A 1 83 ? -9.878 -3.360 4.760 1.00 96.31 83 LYS A N 1
ATOM 632 C CA . LYS A 1 83 ? -11.066 -4.108 4.334 1.00 96.31 83 LYS A CA 1
ATOM 633 C C . LYS A 1 83 ? -10.782 -4.953 3.098 1.00 96.31 83 LYS A C 1
ATOM 635 O O . LYS A 1 83 ? -11.196 -6.106 3.013 1.00 96.31 83 LYS A O 1
ATOM 640 N N . ALA A 1 84 ? -10.110 -4.358 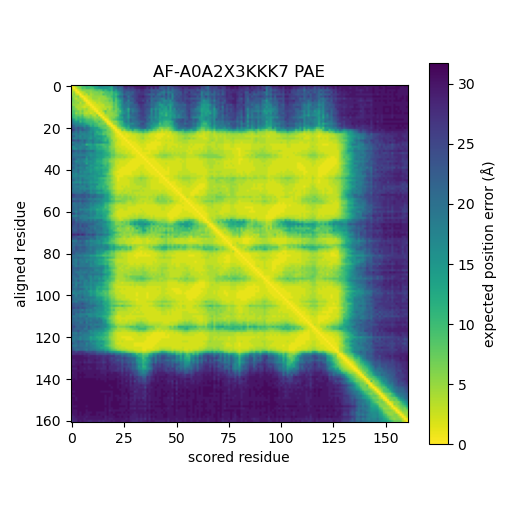2.119 1.00 95.69 84 ALA A N 1
ATOM 641 C CA . ALA A 1 84 ? -9.835 -5.007 0.850 1.00 95.69 84 ALA A CA 1
ATOM 642 C C . ALA A 1 84 ? -8.596 -4.416 0.181 1.00 95.69 84 ALA A C 1
ATOM 644 O O . ALA A 1 84 ? -8.323 -3.222 0.298 1.00 95.69 84 ALA A O 1
ATOM 645 N N . ILE A 1 85 ? -7.897 -5.247 -0.582 1.00 94.75 85 ILE A N 1
ATOM 646 C CA . ILE A 1 85 ? -6.918 -4.814 -1.577 1.00 94.75 85 ILE A CA 1
ATOM 647 C C . ILE A 1 85 ? -7.445 -5.280 -2.927 1.00 94.75 85 ILE A C 1
ATOM 649 O O . ILE A 1 85 ? -7.743 -6.458 -3.103 1.00 94.75 85 ILE A O 1
ATOM 653 N N . ARG A 1 86 ? -7.584 -4.368 -3.884 1.00 94.19 86 ARG A N 1
ATOM 654 C CA . ARG A 1 86 ? -8.065 -4.674 -5.237 1.00 94.19 86 ARG A CA 1
ATOM 655 C C . ARG A 1 86 ? -7.140 -4.091 -6.293 1.00 94.19 86 ARG A C 1
ATOM 657 O O . ARG A 1 86 ? -6.448 -3.107 -6.038 1.00 94.19 86 ARG A O 1
ATOM 664 N N . SER A 1 87 ? -7.198 -4.643 -7.498 1.00 91.69 87 SER A N 1
ATOM 665 C CA . SER A 1 87 ? -6.631 -3.976 -8.669 1.00 91.69 87 SER A CA 1
ATOM 666 C C . SER A 1 87 ? -7.452 -2.723 -8.980 1.00 91.69 87 SER A C 1
ATOM 668 O O . SER A 1 87 ? -8.680 -2.769 -9.050 1.00 91.69 87 SER A O 1
ATOM 670 N N . GLY A 1 88 ? -6.776 -1.588 -9.116 1.00 90.44 88 GLY A N 1
ATOM 671 C CA . GLY A 1 88 ? -7.350 -0.342 -9.610 1.00 90.44 88 GLY A CA 1
ATOM 672 C C . GLY A 1 88 ? -7.057 -0.146 -11.091 1.00 90.44 88 GLY A C 1
ATOM 673 O O . GLY A 1 88 ? -6.285 -0.890 -11.691 1.00 90.44 88 GLY A O 1
ATOM 674 N N . THR A 1 89 ? -7.634 0.902 -11.672 1.00 91.12 89 THR A N 1
ATOM 675 C CA . THR A 1 89 ? -7.328 1.310 -13.045 1.00 91.12 89 THR A CA 1
ATOM 676 C C . THR A 1 89 ? -5.897 1.859 -13.129 1.00 91.12 89 THR A C 1
ATOM 678 O O . THR A 1 89 ? -5.604 2.850 -12.449 1.00 91.12 89 THR A O 1
ATOM 681 N N . PRO A 1 90 ? -5.006 1.257 -13.936 1.00 89.81 90 PRO A N 1
ATOM 682 C CA . PRO A 1 90 ? -3.667 1.780 -14.202 1.00 89.81 90 PRO A CA 1
ATOM 683 C C . PRO A 1 90 ? -3.667 3.255 -14.602 1.00 89.81 90 PRO A C 1
ATOM 685 O O . PRO A 1 90 ? -4.559 3.703 -15.321 1.00 89.81 90 PRO A O 1
ATOM 688 N N . LYS A 1 91 ? -2.645 4.008 -14.179 1.00 88.94 91 LYS A N 1
ATOM 689 C CA . LYS A 1 91 ? -2.421 5.379 -14.675 1.00 88.94 91 LYS A CA 1
ATOM 690 C C . LYS A 1 91 ? -1.864 5.402 -16.100 1.00 88.94 91 LYS A C 1
ATOM 692 O O . LYS A 1 91 ? -2.141 6.331 -16.847 1.00 88.94 91 LYS A O 1
ATOM 697 N N . ASP A 1 92 ? -1.094 4.382 -16.462 1.00 89.19 92 ASP A N 1
ATOM 698 C CA . ASP A 1 92 ? -0.482 4.211 -17.776 1.00 89.19 92 ASP A CA 1
ATOM 699 C C . ASP A 1 92 ? -0.216 2.722 -18.050 1.00 89.19 92 ASP A C 1
ATOM 701 O O . ASP A 1 92 ? -0.366 1.878 -17.165 1.00 89.19 92 ASP A O 1
ATOM 705 N N . ALA A 1 93 ? 0.184 2.394 -19.281 1.00 85.75 93 ALA A N 1
ATOM 706 C CA . ALA A 1 93 ? 0.396 1.017 -19.732 1.00 85.75 93 ALA A CA 1
ATOM 707 C C . ALA A 1 93 ? 1.561 0.286 -19.035 1.00 85.75 93 ALA A C 1
ATOM 709 O O . ALA A 1 93 ? 1.726 -0.911 -19.251 1.00 85.75 93 ALA A O 1
ATOM 710 N N . GLN A 1 94 ? 2.383 0.986 -18.248 1.00 88.56 94 GLN A N 1
ATOM 711 C CA . GLN A 1 94 ? 3.538 0.442 -17.527 1.00 88.56 94 GLN A CA 1
ATOM 712 C C . GLN A 1 94 ? 3.355 0.530 -16.009 1.00 88.56 94 GLN A C 1
ATOM 714 O O . GLN A 1 94 ? 4.327 0.427 -15.264 1.00 88.56 94 GLN A O 1
ATOM 719 N N . THR A 1 95 ? 2.125 0.760 -15.544 1.00 90.19 95 THR A N 1
ATOM 720 C CA . THR A 1 95 ? 1.828 0.940 -14.127 1.00 90.19 95 THR A CA 1
ATOM 721 C C . THR A 1 95 ? 0.779 -0.052 -13.667 1.00 90.19 95 THR A C 1
ATOM 723 O O . THR A 1 95 ? -0.344 -0.082 -14.159 1.00 90.19 95 THR A O 1
ATOM 726 N N . LEU A 1 96 ? 1.103 -0.802 -12.628 1.00 90.75 96 LEU A N 1
ATOM 727 C CA . LEU A 1 96 ? 0.124 -1.516 -11.837 1.00 90.75 96 LEU A CA 1
ATOM 728 C C . LEU A 1 96 ? -0.443 -0.560 -10.784 1.00 90.75 96 LEU A C 1
ATOM 730 O O . LEU A 1 96 ? 0.318 0.058 -10.039 1.00 90.75 96 LEU A O 1
ATOM 734 N N . ARG A 1 97 ? -1.773 -0.493 -10.664 1.00 92.94 97 ARG A N 1
ATOM 735 C CA . ARG A 1 97 ? -2.434 0.216 -9.563 1.00 92.94 97 ARG A CA 1
ATOM 736 C C . ARG A 1 97 ? -3.105 -0.759 -8.607 1.00 92.94 97 ARG A C 1
ATOM 738 O O . ARG A 1 97 ? -3.981 -1.522 -9.003 1.00 92.94 97 ARG A O 1
ATOM 745 N N . LEU A 1 98 ? -2.750 -0.672 -7.335 1.00 93.00 98 LEU A N 1
ATOM 746 C CA . LEU A 1 98 ? -3.423 -1.325 -6.220 1.00 93.00 98 LEU A CA 1
ATOM 747 C C . LEU A 1 98 ? -4.248 -0.295 -5.457 1.00 93.00 98 LEU A C 1
ATOM 749 O O . LEU A 1 98 ? -3.805 0.827 -5.230 1.00 93.00 98 LEU A O 1
ATOM 753 N N . VAL A 1 99 ? -5.459 -0.661 -5.059 1.00 95.00 99 VAL A N 1
ATOM 754 C CA . VAL A 1 99 ? -6.314 0.178 -4.218 1.00 95.00 99 VAL A CA 1
ATOM 755 C C . VAL A 1 99 ? -6.604 -0.564 -2.929 1.00 95.00 99 VAL A C 1
ATOM 757 O O . VAL A 1 99 ? -7.113 -1.683 -2.951 1.00 95.00 99 VAL A O 1
ATOM 760 N N . VAL A 1 100 ? -6.271 0.081 -1.819 1.00 96.38 100 VAL A N 1
ATOM 761 C CA . VAL A 1 100 ? -6.458 -0.414 -0.462 1.00 96.38 100 VAL A CA 1
ATOM 762 C C . VAL A 1 100 ? -7.634 0.332 0.155 1.00 96.38 100 VAL A C 1
ATOM 764 O O . VAL A 1 100 ? -7.577 1.552 0.328 1.00 96.38 100 VAL A O 1
ATOM 767 N N . ASP A 1 101 ? -8.696 -0.399 0.472 1.00 96.19 101 ASP A N 1
ATOM 768 C CA . ASP A 1 101 ? -9.826 0.123 1.233 1.00 96.19 101 ASP A CA 1
ATOM 769 C C . ASP A 1 101 ? -9.599 -0.104 2.721 1.00 96.19 101 ASP A C 1
ATOM 771 O O . ASP A 1 101 ? -9.261 -1.211 3.142 1.00 96.19 101 ASP A O 1
ATOM 775 N N . LEU A 1 102 ? -9.860 0.925 3.517 1.00 95.88 102 LEU A N 1
ATOM 776 C CA . LEU A 1 102 ? -9.763 0.894 4.969 1.00 95.88 102 LEU A CA 1
ATOM 777 C C . LEU A 1 102 ? -11.157 0.858 5.602 1.00 95.88 102 LEU A C 1
ATOM 779 O O . LEU A 1 102 ? -12.123 1.411 5.068 1.00 95.88 102 LEU A O 1
ATOM 783 N N . THR A 1 103 ? -11.262 0.204 6.752 1.00 94.62 103 THR A N 1
ATOM 784 C CA . THR A 1 103 ? -12.480 0.174 7.574 1.00 94.62 103 THR A CA 1
ATOM 785 C C . THR A 1 103 ? -12.677 1.494 8.321 1.00 94.62 103 THR A C 1
ATOM 787 O O . THR A 1 103 ? -13.799 1.996 8.418 1.00 94.62 103 THR A O 1
ATOM 790 N N . GLU A 1 104 ? -11.580 2.108 8.756 1.00 93.19 104 GLU A N 1
ATOM 791 C CA . GLU A 1 104 ? -11.530 3.404 9.427 1.00 93.19 104 GLU A CA 1
ATOM 792 C C . GLU A 1 104 ? -10.496 4.344 8.793 1.00 93.19 104 GLU A C 1
ATOM 794 O O . GLU A 1 104 ? -9.836 4.011 7.809 1.00 93.19 104 GLU A O 1
ATOM 799 N N . ASN A 1 105 ? -10.412 5.573 9.304 1.00 94.12 105 ASN A N 1
ATOM 800 C CA . ASN A 1 105 ? -9.468 6.552 8.777 1.00 94.12 105 ASN A CA 1
ATOM 801 C C . ASN A 1 105 ? -8.042 6.130 9.128 1.00 94.12 105 ASN A C 1
ATOM 803 O O . ASN A 1 105 ? -7.786 5.753 10.269 1.00 94.12 105 ASN A O 1
ATOM 807 N N . GLY A 1 106 ? -7.116 6.249 8.180 1.00 92.00 106 GLY A N 1
ATOM 808 C CA . GLY A 1 106 ? -5.726 5.885 8.420 1.00 92.00 106 GLY A CA 1
ATOM 809 C C . GLY A 1 106 ? -4.724 6.832 7.781 1.00 92.00 106 GLY A C 1
ATOM 810 O O . GLY A 1 106 ? -5.006 7.509 6.793 1.00 92.00 106 GLY A O 1
ATOM 811 N N . LYS A 1 107 ? -3.525 6.861 8.358 1.00 93.06 107 LYS A N 1
ATOM 812 C CA . LYS A 1 107 ? -2.342 7.526 7.806 1.00 93.06 107 LYS A CA 1
ATOM 813 C C . LYS A 1 107 ? -1.422 6.468 7.231 1.00 93.06 107 LYS A C 1
ATOM 815 O O . LYS A 1 107 ? -1.226 5.431 7.861 1.00 93.06 107 LYS A O 1
ATOM 820 N N . THR A 1 108 ? -0.860 6.725 6.053 1.00 92.88 108 THR A N 1
ATOM 821 C CA . THR A 1 108 ? 0.051 5.778 5.408 1.00 92.88 108 THR A CA 1
ATOM 822 C C . THR A 1 108 ? 1.450 6.326 5.288 1.00 92.88 108 THR A C 1
ATOM 824 O O . THR A 1 108 ? 1.647 7.477 4.906 1.00 92.88 108 THR A O 1
ATOM 827 N N . GLU A 1 109 ? 2.408 5.440 5.476 1.00 94.44 109 GLU A N 1
ATOM 828 C CA . GLU A 1 109 ? 3.818 5.677 5.245 1.00 94.44 109 GLU A CA 1
ATOM 829 C C . GLU A 1 109 ? 4.345 4.575 4.338 1.00 94.44 109 GLU A C 1
ATOM 831 O O . GLU A 1 109 ? 3.943 3.415 4.449 1.00 94.44 109 GLU A O 1
ATOM 836 N N . ALA A 1 110 ? 5.248 4.937 3.437 1.00 94.06 110 ALA A N 1
ATOM 837 C CA . ALA A 1 110 ? 5.919 3.993 2.566 1.00 94.06 110 ALA A CA 1
ATOM 838 C C . ALA A 1 110 ? 7.417 4.121 2.784 1.00 94.06 110 ALA A C 1
ATOM 840 O O . ALA A 1 110 ? 7.969 5.219 2.721 1.00 94.06 110 ALA A O 1
ATOM 841 N N . VAL A 1 111 ? 8.074 2.997 3.043 1.00 95.31 111 VAL A N 1
ATOM 842 C CA . VAL A 1 111 ? 9.521 2.966 3.227 1.00 95.31 111 VAL A CA 1
ATOM 843 C C . VAL A 1 111 ? 10.111 1.953 2.266 1.00 95.31 111 VAL A C 1
ATOM 845 O O . VAL A 1 111 ? 9.855 0.753 2.380 1.00 95.31 111 VAL A O 1
ATOM 848 N N . LYS A 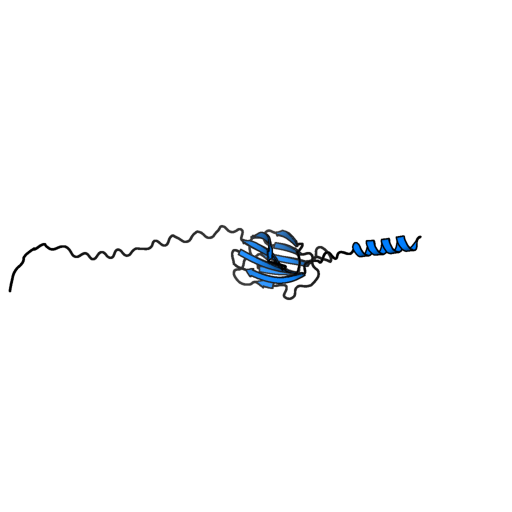1 112 ? 10.936 2.438 1.335 1.00 94.88 112 LYS A N 1
ATOM 849 C CA . LYS A 1 112 ? 11.775 1.578 0.501 1.00 94.88 112 LYS A CA 1
ATOM 850 C C . LYS A 1 112 ? 12.961 1.087 1.328 1.00 94.88 112 LYS A C 1
ATOM 852 O O . LYS A 1 112 ? 13.663 1.874 1.961 1.00 94.88 112 LYS A O 1
ATOM 857 N N . ARG A 1 113 ? 13.177 -0.222 1.332 1.00 95.44 113 ARG A N 1
ATOM 858 C CA . ARG A 1 113 ? 14.317 -0.899 1.953 1.00 95.44 113 ARG A CA 1
ATOM 859 C C . ARG A 1 113 ? 15.013 -1.742 0.896 1.00 95.44 113 ARG A C 1
ATOM 861 O O . ARG A 1 113 ? 14.361 -2.279 0.006 1.00 95.44 113 ARG A O 1
ATOM 868 N N . GLN A 1 114 ? 16.323 -1.871 1.029 1.00 94.69 114 GLN A N 1
ATOM 869 C CA . GLN A 1 114 ? 17.139 -2.730 0.186 1.00 94.69 114 GLN A CA 1
ATOM 870 C C . GLN A 1 114 ? 17.851 -3.744 1.078 1.00 94.69 114 GLN A C 1
ATOM 872 O O . GLN A 1 114 ? 18.432 -3.371 2.097 1.00 94.69 114 GLN A O 1
ATOM 877 N N . ASN A 1 115 ? 17.787 -5.017 0.699 1.00 90.00 115 ASN A N 1
ATOM 878 C CA . ASN A 1 115 ? 18.503 -6.106 1.346 1.00 90.00 115 ASN A CA 1
ATOM 879 C C . ASN A 1 115 ? 19.276 -6.892 0.279 1.00 90.00 115 ASN A C 1
ATOM 881 O O . ASN A 1 115 ? 18.705 -7.698 -0.460 1.00 90.00 115 ASN A O 1
ATOM 885 N N . GLY A 1 116 ? 20.572 -6.597 0.156 1.00 87.56 116 GLY A N 1
ATOM 886 C CA . GLY A 1 116 ? 21.395 -7.090 -0.946 1.00 87.56 116 GLY A CA 1
ATOM 887 C C . GLY A 1 116 ? 20.848 -6.619 -2.297 1.00 87.56 116 GLY A C 1
ATOM 888 O O . GLY A 1 116 ? 20.757 -5.416 -2.551 1.00 87.56 116 GLY A O 1
ATOM 889 N N . SER A 1 117 ? 20.466 -7.570 -3.150 1.00 84.38 117 SER A N 1
ATOM 890 C CA . SER A 1 117 ? 19.880 -7.312 -4.475 1.00 84.38 117 SER A CA 1
ATOM 891 C C . SER A 1 117 ? 18.349 -7.209 -4.477 1.00 84.38 117 SER A C 1
ATOM 893 O O . SER A 1 117 ? 17.772 -6.872 -5.508 1.00 84.38 117 SER A O 1
ATOM 895 N N . ASN A 1 118 ? 17.689 -7.502 -3.352 1.00 90.50 118 ASN A N 1
ATOM 896 C CA . ASN A 1 118 ? 16.234 -7.449 -3.243 1.00 90.50 118 ASN A CA 1
ATOM 897 C C . ASN A 1 118 ? 15.785 -6.105 -2.675 1.00 90.50 118 ASN A C 1
ATOM 899 O O . ASN A 1 118 ? 16.372 -5.587 -1.719 1.00 90.50 118 ASN A O 1
ATOM 903 N N . TYR A 1 119 ? 14.698 -5.578 -3.224 1.00 94.88 119 TYR A N 1
ATOM 904 C CA . TYR A 1 119 ? 14.074 -4.353 -2.748 1.00 94.88 119 TYR A CA 1
ATOM 905 C C . TYR A 1 119 ? 12.730 -4.686 -2.121 1.00 94.88 119 TYR A C 1
ATOM 907 O O . TYR A 1 119 ? 11.969 -5.487 -2.649 1.00 94.88 119 TYR A O 1
ATOM 915 N N . THR A 1 120 ? 12.414 -4.063 -0.995 1.00 95.44 120 THR A N 1
ATOM 916 C CA . THR A 1 120 ? 11.098 -4.188 -0.371 1.00 95.44 120 THR A CA 1
ATOM 917 C C . THR A 1 120 ? 10.522 -2.814 -0.118 1.00 95.44 120 THR A C 1
ATOM 919 O O . THR A 1 120 ? 11.189 -1.966 0.478 1.00 95.44 120 THR A O 1
ATOM 922 N N . VAL A 1 121 ? 9.276 -2.596 -0.514 1.00 95.38 121 VAL A N 1
ATOM 923 C CA . VAL A 1 121 ? 8.536 -1.391 -0.153 1.00 95.38 121 VAL A CA 1
ATOM 924 C C . VAL A 1 121 ? 7.534 -1.764 0.924 1.00 95.38 121 VAL A C 1
ATOM 926 O O . VAL A 1 121 ? 6.614 -2.549 0.698 1.00 95.38 121 VAL A O 1
ATOM 929 N N . VAL A 1 122 ? 7.750 -1.222 2.119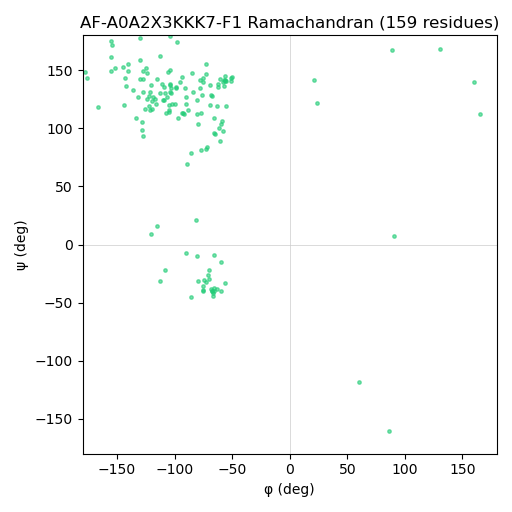 1.00 96.00 122 VAL A N 1
ATOM 930 C CA . VAL A 1 122 ? 6.903 -1.468 3.283 1.00 96.00 122 VAL A CA 1
ATOM 931 C C . VAL A 1 122 ? 5.910 -0.324 3.401 1.00 96.00 122 VAL A C 1
ATOM 933 O O . VAL A 1 122 ? 6.279 0.790 3.770 1.00 96.00 122 VAL A O 1
ATOM 936 N N . PHE A 1 123 ? 4.650 -0.617 3.110 1.00 95.31 123 PHE A N 1
ATOM 937 C CA . PHE A 1 123 ? 3.524 0.280 3.317 1.00 95.31 123 PHE A CA 1
ATOM 938 C C . PHE A 1 123 ? 2.923 0.028 4.688 1.00 95.31 123 PHE A C 1
ATOM 940 O O . PHE A 1 123 ? 2.350 -1.030 4.933 1.00 95.31 123 PHE A O 1
ATOM 947 N N . THR A 1 124 ? 3.058 0.995 5.585 1.00 96.00 124 THR A N 1
ATOM 948 C CA . THR A 1 124 ? 2.466 0.939 6.922 1.00 96.00 124 THR A CA 1
ATOM 949 C C . THR A 1 124 ? 1.281 1.886 6.971 1.00 96.00 124 THR A C 1
ATOM 951 O O . THR A 1 124 ? 1.405 3.054 6.619 1.00 96.00 124 THR A O 1
ATOM 954 N N . ILE A 1 125 ? 0.130 1.379 7.392 1.00 95.62 125 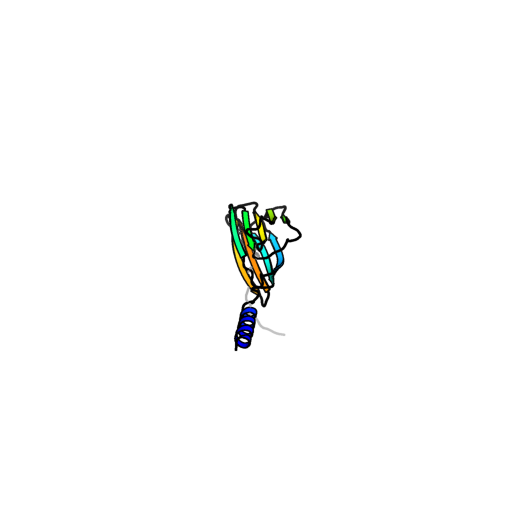ILE A N 1
ATOM 955 C CA . ILE A 1 125 ? -1.109 2.127 7.568 1.00 95.62 125 ILE A CA 1
ATOM 956 C C . ILE A 1 125 ? -1.442 2.078 9.050 1.00 95.62 125 ILE A C 1
ATOM 958 O O . ILE A 1 125 ? -1.603 0.991 9.595 1.00 95.62 125 ILE A O 1
ATOM 962 N N . ASN A 1 126 ? -1.541 3.237 9.691 1.00 94.56 126 ASN A N 1
ATOM 963 C CA . ASN A 1 126 ? -1.936 3.366 11.091 1.00 94.56 126 ASN A CA 1
ATOM 964 C C . ASN A 1 126 ? -3.330 3.984 11.164 1.00 94.56 126 ASN A C 1
ATOM 966 O O . ASN A 1 126 ? -3.589 4.964 10.462 1.00 94.56 126 ASN A O 1
ATOM 970 N N . ALA A 1 127 ? -4.205 3.440 12.006 1.00 92.56 127 ALA A N 1
ATOM 971 C CA . ALA A 1 127 ? -5.503 4.034 12.292 1.00 92.56 127 ALA A CA 1
ATOM 972 C C . ALA A 1 127 ? -5.324 5.436 12.902 1.00 92.56 127 ALA A C 1
ATOM 974 O O . ALA A 1 127 ? -4.425 5.671 13.707 1.00 92.56 127 ALA A O 1
ATOM 975 N N . ASP A 1 128 ? -6.194 6.373 12.534 1.00 86.44 128 ASP A N 1
ATOM 976 C CA . ASP A 1 128 ? -6.233 7.744 13.071 1.00 86.44 128 ASP A CA 1
ATOM 977 C C . ASP A 1 128 ? -6.969 7.812 14.429 1.00 86.44 128 ASP A C 1
ATOM 979 O O . ASP A 1 128 ? -7.482 8.859 14.821 1.00 86.44 128 ASP A O 1
ATOM 983 N N . ALA A 1 129 ? -7.069 6.679 15.131 1.00 73.38 129 ALA A N 1
ATOM 984 C CA . ALA A 1 129 ? -7.656 6.576 16.460 1.00 73.38 129 ALA A CA 1
ATOM 985 C C . ALA A 1 129 ? -6.612 6.924 17.544 1.00 73.38 129 ALA A C 1
ATOM 987 O O . ALA A 1 129 ? -5.422 6.646 17.362 1.00 73.38 129 ALA A O 1
ATOM 988 N N . PRO A 1 130 ? -7.020 7.512 18.686 1.00 65.00 130 PRO A N 1
ATOM 989 C CA . PRO A 1 130 ? -6.117 7.738 19.810 1.00 65.00 130 PRO A CA 1
ATOM 990 C C . PRO A 1 130 ? -5.466 6.417 20.255 1.00 65.00 130 PRO A C 1
ATOM 992 O O . PRO A 1 130 ? -6.157 5.392 20.270 1.00 65.00 130 PRO A O 1
ATOM 995 N N . PRO A 1 131 ? -4.174 6.414 20.641 1.00 62.66 131 PRO A N 1
ATOM 996 C CA . 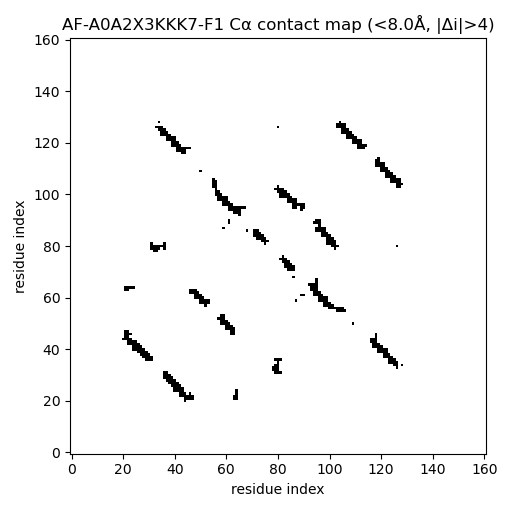PRO A 1 131 ? -3.529 5.228 21.191 1.00 62.66 131 PRO A CA 1
ATOM 997 C C . PRO A 1 131 ? -4.381 4.640 22.324 1.00 62.66 131 PRO A C 1
ATOM 999 O O . PRO A 1 131 ? -4.940 5.413 23.112 1.00 62.66 131 PRO A O 1
ATOM 1002 N N . PRO A 1 132 ? -4.499 3.304 22.435 1.00 65.44 132 PRO A N 1
ATOM 1003 C CA . PRO A 1 132 ? -5.203 2.705 23.558 1.00 65.44 132 PRO A CA 1
ATOM 1004 C C . PRO A 1 132 ? -4.578 3.208 24.873 1.00 65.44 132 PRO A C 1
ATOM 1006 O O . PRO A 1 132 ? -3.354 3.375 24.936 1.00 65.44 132 PRO A O 1
ATOM 1009 N N . PRO A 1 133 ? -5.391 3.488 25.910 1.00 70.88 133 PRO A N 1
ATOM 1010 C CA . PRO A 1 133 ? -4.875 3.972 27.181 1.00 70.88 133 PRO A CA 1
ATOM 1011 C C . PRO A 1 133 ? -3.845 2.974 27.734 1.00 70.88 133 PRO A C 1
ATOM 1013 O O . PRO A 1 133 ? -4.042 1.761 27.595 1.00 70.88 133 PRO A O 1
ATOM 1016 N N . PRO A 1 134 ? -2.736 3.452 28.333 1.00 77.56 134 PRO A N 1
ATOM 1017 C CA . PRO A 1 134 ? -1.715 2.570 28.879 1.00 77.56 134 PRO A CA 1
ATOM 1018 C C . PRO A 1 134 ? -2.339 1.619 29.913 1.00 77.56 134 PRO A C 1
ATOM 1020 O O . PRO A 1 134 ? -3.223 2.041 30.668 1.00 77.56 134 PRO A O 1
ATOM 1023 N N . PRO A 1 135 ? -1.910 0.343 29.961 1.00 77.69 135 PRO A N 1
ATOM 1024 C CA . PRO A 1 135 ? -2.418 -0.594 30.951 1.00 77.69 135 PRO A CA 1
ATOM 1025 C C . PRO A 1 135 ? -2.154 -0.042 32.360 1.00 77.69 135 PRO A C 1
ATOM 1027 O O . PRO A 1 135 ? -1.084 0.533 32.595 1.00 77.69 135 PRO A O 1
ATOM 1030 N N . PRO A 1 136 ? -3.105 -0.188 33.301 1.00 74.88 136 PRO A N 1
ATOM 1031 C CA . PRO A 1 136 ? -2.901 0.271 34.665 1.00 74.88 136 PRO A CA 1
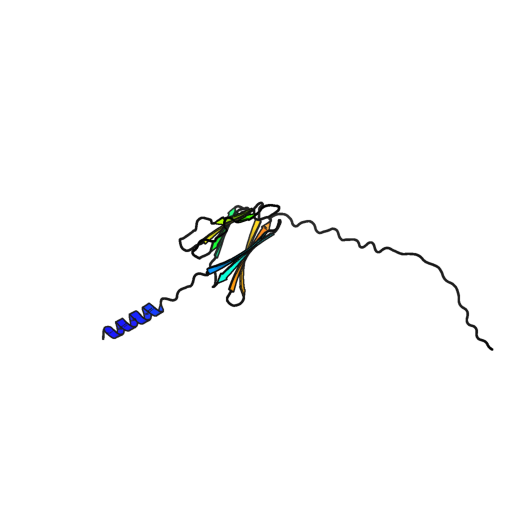ATOM 1032 C C . PRO A 1 136 ? -1.643 -0.399 35.235 1.00 74.88 136 PRO A C 1
ATOM 1034 O O . PRO A 1 136 ? -1.454 -1.602 35.018 1.00 74.88 136 PRO A O 1
ATOM 1037 N N . PRO A 1 137 ? -0.768 0.345 35.941 1.00 76.00 137 PRO A N 1
ATOM 1038 C CA . PRO A 1 137 ? 0.406 -0.242 36.563 1.00 76.00 137 PRO A CA 1
ATOM 1039 C C . PRO A 1 137 ? -0.063 -1.377 37.468 1.00 76.00 137 PRO A C 1
ATOM 1041 O O . PRO A 1 137 ? -0.857 -1.165 38.388 1.00 76.00 137 PRO A O 1
ATOM 1044 N N . VAL A 1 138 ? 0.394 -2.596 37.177 1.00 71.94 138 VAL A N 1
ATOM 1045 C CA . VAL A 1 138 ? 0.158 -3.748 38.043 1.00 71.94 138 VAL A CA 1
ATOM 1046 C C . VAL A 1 138 ? 0.904 -3.447 39.334 1.00 71.94 138 VAL A C 1
ATOM 1048 O O . VAL A 1 138 ? 2.113 -3.647 39.432 1.00 71.94 138 VAL A O 1
ATOM 1051 N N . VAL A 1 139 ? 0.190 -2.896 40.317 1.00 67.81 139 VAL A N 1
ATOM 1052 C CA . VAL A 1 139 ? 0.681 -2.780 41.685 1.00 67.81 139 VAL A CA 1
ATOM 1053 C C . VAL A 1 139 ? 0.916 -4.210 42.138 1.00 67.81 139 VAL A C 1
ATOM 1055 O O . VAL A 1 139 ? -0.023 -4.937 42.464 1.00 67.81 139 VAL A O 1
ATOM 1058 N N . ALA A 1 140 ? 2.177 -4.633 42.102 1.00 58.19 140 ALA A N 1
ATOM 1059 C CA . ALA A 1 140 ? 2.614 -5.844 42.757 1.00 58.19 140 ALA A CA 1
ATOM 1060 C C . ALA A 1 140 ? 2.261 -5.678 44.237 1.00 58.19 140 ALA A C 1
ATOM 1062 O O . ALA A 1 140 ? 2.976 -5.019 44.992 1.00 58.19 140 ALA A O 1
ATOM 1063 N N . LYS A 1 141 ? 1.118 -6.240 44.650 1.00 57.97 141 LYS A N 1
ATOM 1064 C CA . LYS A 1 141 ? 0.825 -6.512 46.053 1.00 57.97 141 LYS A CA 1
ATOM 1065 C C . LYS A 1 141 ? 1.914 -7.469 46.522 1.00 57.97 141 LYS A C 1
ATOM 1067 O O . LYS A 1 141 ? 1.791 -8.685 46.399 1.00 57.97 141 LYS A O 1
ATOM 1072 N N . ARG A 1 142 ? 3.015 -6.902 47.014 1.00 59.00 142 ARG A N 1
ATOM 1073 C CA . ARG A 1 142 ? 3.977 -7.605 47.847 1.00 59.00 142 ARG A CA 1
ATOM 1074 C C . ARG A 1 142 ? 3.183 -8.061 49.060 1.00 59.00 142 ARG A C 1
ATOM 1076 O O . ARG A 1 142 ? 2.797 -7.244 49.888 1.00 59.00 142 ARG A O 1
ATOM 1083 N N . VAL A 1 143 ? 2.857 -9.348 49.090 1.00 50.22 143 VAL A N 1
ATOM 1084 C CA . VAL A 1 143 ? 2.269 -9.996 50.255 1.00 50.22 143 VAL A CA 1
ATOM 1085 C C . VAL A 1 143 ? 3.257 -9.808 51.399 1.00 50.22 143 VAL A C 1
ATOM 1087 O O . VAL A 1 143 ? 4.352 -10.372 51.420 1.00 50.22 143 VAL A O 1
ATOM 1090 N N . GLU A 1 144 ? 2.874 -8.922 52.302 1.00 52.50 144 GLU A N 1
ATOM 1091 C CA . GLU A 1 144 ? 3.514 -8.662 53.573 1.00 52.50 144 GLU A CA 1
ATOM 1092 C C . GLU A 1 144 ? 3.219 -9.865 54.476 1.00 52.50 144 GLU A C 1
ATOM 1094 O O . GLU A 1 144 ? 2.251 -9.887 55.228 1.00 52.50 144 GLU A O 1
ATOM 1099 N N . ASN A 1 145 ? 4.027 -10.921 54.357 1.00 39.41 145 ASN A N 1
ATOM 1100 C CA . ASN A 1 145 ? 4.026 -12.002 55.337 1.00 39.41 145 ASN A CA 1
ATOM 1101 C C . ASN A 1 145 ? 4.780 -11.523 56.579 1.00 39.41 145 ASN A C 1
ATOM 1103 O O . ASN A 1 145 ? 5.957 -11.821 56.780 1.00 39.41 145 ASN A O 1
ATOM 1107 N N . ALA A 1 146 ? 4.078 -10.767 57.418 1.00 47.34 146 ALA A N 1
ATOM 1108 C CA . ALA A 1 146 ? 4.407 -10.638 58.822 1.00 47.34 146 ALA A CA 1
ATOM 1109 C C . ALA A 1 146 ? 3.865 -11.872 59.562 1.00 47.34 146 ALA A C 1
ATOM 1111 O O . ALA A 1 146 ? 2.678 -11.968 59.854 1.00 47.34 146 ALA A O 1
ATOM 1112 N N . CYS A 1 147 ? 4.748 -12.804 59.911 1.00 38.53 147 CYS A N 1
ATOM 1113 C CA . CYS A 1 147 ? 4.569 -13.617 61.109 1.00 38.53 147 CYS A CA 1
ATOM 1114 C C . CYS A 1 147 ? 5.857 -13.508 61.917 1.00 38.53 147 CYS A C 1
ATOM 1116 O O . CYS A 1 147 ? 6.838 -14.205 61.670 1.00 38.53 147 CYS A O 1
ATOM 1118 N N . GLY A 1 148 ? 5.870 -12.556 62.846 1.00 48.84 148 GLY A N 1
ATOM 1119 C CA . GLY A 1 148 ? 6.924 -12.455 63.839 1.00 48.84 148 GLY A CA 1
ATOM 1120 C C . GLY A 1 148 ? 6.795 -13.560 64.884 1.00 48.84 148 GLY A C 1
ATOM 1121 O O . GLY A 1 148 ? 5.693 -13.911 65.296 1.00 48.84 148 GLY A O 1
ATOM 1122 N N . CYS A 1 149 ? 7.930 -14.027 65.397 1.00 36.28 149 CYS A N 1
ATOM 1123 C CA . CYS A 1 149 ? 8.011 -14.449 66.787 1.00 36.28 149 CYS A CA 1
ATOM 1124 C C . CYS A 1 149 ? 9.309 -13.914 67.402 1.00 36.28 149 CYS A C 1
ATOM 1126 O O . CYS A 1 149 ? 10.372 -13.930 66.786 1.00 36.28 149 CYS A O 1
ATOM 1128 N N . ARG A 1 150 ? 9.152 -13.341 68.595 1.00 43.84 150 ARG A N 1
ATOM 1129 C CA . ARG A 1 150 ? 10.108 -12.522 69.342 1.00 43.84 150 ARG A CA 1
ATOM 1130 C C . ARG A 1 150 ? 11.191 -13.356 70.039 1.00 43.84 150 ARG A C 1
ATOM 1132 O O . ARG A 1 150 ? 10.902 -14.393 70.617 1.00 43.84 150 ARG A O 1
ATOM 1139 N N . THR A 1 151 ? 12.401 -12.800 70.017 1.00 47.97 151 THR A N 1
ATOM 1140 C CA . THR A 1 151 ? 13.398 -12.616 71.092 1.00 47.97 151 THR A CA 1
ATOM 1141 C C . THR A 1 151 ? 13.392 -13.526 72.333 1.00 47.97 151 THR A C 1
ATOM 1143 O O . THR A 1 151 ? 12.490 -13.436 73.158 1.00 47.97 151 THR A O 1
ATOM 1146 N N . ALA A 1 152 ? 14.521 -14.214 72.563 1.00 45.88 152 ALA A N 1
ATOM 1147 C CA . ALA A 1 152 ? 15.188 -14.478 73.858 1.00 45.88 152 ALA A CA 1
ATOM 1148 C C . ALA A 1 152 ? 16.490 -15.264 73.564 1.00 45.88 152 ALA A C 1
ATOM 1150 O O . ALA A 1 152 ? 16.500 -16.048 72.629 1.00 45.88 152 ALA A O 1
ATOM 1151 N N . ARG A 1 153 ? 17.627 -15.213 74.265 1.00 44.72 153 ARG A N 1
ATOM 1152 C CA . ARG A 1 153 ? 18.194 -14.459 75.395 1.00 44.72 153 ARG A CA 1
ATOM 1153 C C . ARG A 1 153 ? 19.644 -14.984 75.514 1.00 44.72 153 ARG A C 1
ATOM 1155 O O . ARG A 1 153 ? 19.875 -16.168 75.293 1.00 44.72 153 ARG A O 1
ATOM 1162 N N . GLN A 1 154 ? 20.607 -14.126 75.848 1.00 45.81 154 GLN A N 1
ATOM 1163 C CA . GLN A 1 154 ? 22.009 -14.490 76.122 1.00 45.81 154 GLN A CA 1
ATOM 1164 C C . GLN A 1 154 ? 22.147 -15.631 77.150 1.00 45.81 154 GLN A C 1
ATOM 1166 O O . GLN A 1 154 ? 21.472 -15.579 78.180 1.00 45.81 154 GLN A O 1
ATOM 1171 N N . ARG A 1 155 ? 23.130 -16.534 76.975 1.00 47.88 155 ARG A N 1
ATOM 1172 C CA . ARG A 1 155 ? 24.059 -16.898 78.066 1.00 47.88 155 ARG A CA 1
ATOM 1173 C C . ARG A 1 155 ? 25.298 -17.675 77.600 1.00 47.88 155 ARG A C 1
ATOM 1175 O O . ARG A 1 155 ? 25.213 -18.788 77.102 1.00 47.88 155 ARG A O 1
ATOM 1182 N N . THR A 1 156 ? 26.440 -17.048 77.846 1.00 48.06 156 THR A N 1
ATOM 1183 C CA . THR A 1 156 ? 27.793 -17.593 77.994 1.00 48.06 156 THR A CA 1
ATOM 1184 C C . THR A 1 156 ? 27.847 -18.656 79.102 1.00 48.06 156 THR A C 1
ATOM 1186 O O . THR A 1 156 ? 27.202 -18.470 80.135 1.00 48.06 156 THR A O 1
ATOM 1189 N N . GLY A 1 157 ? 28.663 -19.705 78.949 1.00 42.97 157 GLY A N 1
ATOM 1190 C CA . GLY A 1 157 ? 29.028 -20.591 80.062 1.00 42.97 157 GLY A CA 1
ATOM 1191 C C . GLY A 1 157 ? 29.667 -21.915 79.640 1.00 42.97 157 GLY A C 1
ATOM 1192 O O . GLY A 1 157 ? 29.008 -22.759 79.049 1.00 42.97 157 GLY A O 1
ATOM 1193 N N . ALA A 1 158 ? 30.948 -22.068 79.963 1.00 48.97 158 ALA A N 1
ATOM 1194 C CA . ALA A 1 158 ? 31.751 -23.284 79.871 1.00 48.97 158 ALA A CA 1
ATOM 1195 C C . ALA A 1 158 ? 31.397 -24.325 80.955 1.00 48.97 158 ALA A C 1
ATOM 1197 O O . ALA A 1 158 ? 30.972 -23.911 82.029 1.00 48.97 158 ALA A O 1
ATOM 1198 N N . GLN A 1 159 ? 31.659 -25.622 80.706 1.00 42.72 159 GLN A N 1
ATOM 1199 C CA . GLN A 1 159 ? 32.431 -26.571 81.556 1.00 42.72 159 GLN A CA 1
ATOM 1200 C C . GLN A 1 159 ? 32.143 -28.059 81.248 1.00 42.72 159 GLN A C 1
ATOM 1202 O O . GLN A 1 159 ? 30.995 -28.413 81.016 1.00 42.72 159 GLN A O 1
ATOM 1207 N N . SER A 1 160 ? 33.232 -28.855 81.276 1.00 46.75 160 SER A N 1
ATOM 1208 C CA . SER A 1 160 ? 33.447 -30.266 81.707 1.00 46.75 160 SER A CA 1
ATOM 1209 C C . SER A 1 160 ? 32.255 -31.238 81.779 1.00 46.75 160 SER A C 1
ATOM 1211 O O . SER A 1 160 ? 31.198 -30.883 82.279 1.00 46.75 160 SER A O 1
ATOM 1213 N N . VAL A 1 161 ? 32.375 -32.520 81.407 1.00 50.03 161 VAL A N 1
ATOM 1214 C CA . VAL A 1 161 ? 33.430 -33.534 81.668 1.00 50.03 161 VAL A CA 1
ATOM 1215 C C . VAL A 1 161 ? 33.572 -34.467 80.468 1.00 50.03 161 VAL A C 1
ATOM 1217 O O . VAL A 1 161 ? 32.530 -34.758 79.840 1.00 50.03 161 VAL A O 1
#

Mean predicted aligned error: 13.82 Å

InterPro domains:
  IPR021731 AMIN domain [PF11741] (27-112)

Sequence (161 aa):
MMYRIRNWLVATLLLLCTPVGAATLSDIQVSNGNQQARITLSFIGDPDYAFSHQSKRTVALDIKQTGVIQGLPLLFSGNNLVKAIRSGTPKDAQTLRLVVDLTENGKTEAVKRQNGSNYTVVFTINADAPPPPPPPPVVAKRVENACGCRTARQRTGAQSV

Secondary structure (DSSP, 8-state):
-HHHHHHHHHHHHHHT----PPPEEEEEEEEE-SSEEEEEEEEES---EEEEEEETTEEEEEES--S--TT-SEE--SS-SEEEEEE---SSTT-EEEEEEESS-EEEEEEEEEETTEEEEEEEEEESSPPPPPPPP------------------------